Protein AF-A0A7Y2A1Q7-F1 (afdb_monomer_lite)

Radius of gyration: 15.22 Å; chains: 1; bounding box: 41×41×30 Å

Secondary structure (DSSP, 8-state):
----------S----TTSTTTSS-EEEESSTT-PPPEEEE-TT-STT---SEEEE----TTS-TT-EEEEPTTTSS------TTT---------SS--------B-TTS-B-

pLDDT: mean 89.99, std 11.59, range [44.12, 98.19]

Structure (mmCIF, N/CA/C/O backbone):
data_AF-A0A7Y2A1Q7-F1
#
_entry.id   AF-A0A7Y2A1Q7-F1
#
loop_
_atom_site.group_PDB
_atom_site.id
_atom_site.type_symbol
_atom_site.label_atom_id
_atom_site.label_alt_id
_atom_site.label_comp_id
_atom_site.label_asym_id
_atom_site.label_entity_id
_atom_site.label_seq_id
_atom_site.pdbx_PDB_ins_code
_atom_site.Cartn_x
_atom_site.Cartn_y
_atom_site.Cartn_z
_atom_site.occupancy
_atom_site.B_iso_or_equiv
_atom_site.auth_seq_id
_atom_site.auth_comp_id
_atom_site.auth_asym_id
_atom_site.auth_atom_id
_atom_site.pdbx_PDB_model_num
ATOM 1 N N . MET A 1 1 ? -25.129 28.441 2.328 1.00 44.28 1 MET A N 1
ATOM 2 C CA . MET A 1 1 ? -24.495 27.503 1.379 1.00 44.28 1 MET A CA 1
ATOM 3 C C . MET A 1 1 ? -23.836 26.424 2.213 1.00 44.28 1 MET A C 1
ATOM 5 O O . MET A 1 1 ? -23.003 26.774 3.038 1.00 44.28 1 MET A O 1
ATOM 9 N N . ALA A 1 2 ? -24.280 25.170 2.115 1.00 44.12 2 ALA A N 1
ATOM 10 C CA . ALA A 1 2 ? -23.612 24.078 2.817 1.00 44.12 2 ALA A CA 1
ATOM 11 C C . ALA A 1 2 ? -22.222 23.909 2.192 1.00 44.12 2 ALA A C 1
ATOM 13 O O . ALA A 1 2 ? -22.112 23.728 0.983 1.00 44.12 2 ALA A O 1
ATOM 14 N N . SER A 1 3 ? -21.171 24.068 2.994 1.00 49.06 3 SER A N 1
ATOM 15 C CA . SER A 1 3 ? -19.818 23.725 2.573 1.00 49.06 3 SER A CA 1
ATOM 16 C C . SER A 1 3 ? -19.772 22.207 2.437 1.00 49.06 3 SER A C 1
ATOM 18 O O . SER A 1 3 ? -19.955 21.495 3.423 1.00 49.06 3 SER A O 1
ATOM 20 N N . THR A 1 4 ? -19.603 21.710 1.215 1.00 48.81 4 THR A N 1
ATOM 21 C CA . THR A 1 4 ? -19.257 20.308 0.993 1.00 48.81 4 THR A CA 1
ATOM 22 C C . THR A 1 4 ? -17.851 20.121 1.545 1.00 48.81 4 THR A C 1
ATOM 24 O O . THR A 1 4 ? -16.877 20.537 0.922 1.00 48.81 4 THR A O 1
ATOM 27 N N . ALA A 1 5 ? -17.737 19.567 2.749 1.00 50.91 5 ALA A N 1
ATOM 28 C CA . ALA A 1 5 ? -16.459 19.085 3.239 1.00 50.91 5 ALA A CA 1
ATOM 29 C C . ALA A 1 5 ? -16.108 17.841 2.413 1.00 50.91 5 ALA A C 1
ATOM 31 O O . ALA A 1 5 ? -16.770 16.812 2.536 1.00 50.91 5 ALA A O 1
ATOM 32 N N . ILE A 1 6 ? -15.115 17.955 1.534 1.00 53.94 6 ILE A N 1
ATOM 33 C CA . ILE A 1 6 ? -14.526 16.800 0.859 1.00 53.94 6 ILE A CA 1
ATOM 34 C C . ILE A 1 6 ? -13.632 16.144 1.914 1.00 53.94 6 ILE A C 1
ATOM 36 O O . ILE A 1 6 ? -12.594 16.689 2.284 1.00 53.94 6 ILE A O 1
ATOM 40 N N . ALA A 1 7 ? -14.109 15.059 2.515 1.00 63.88 7 ALA A N 1
ATOM 41 C CA . ALA A 1 7 ? -13.293 14.245 3.402 1.00 63.88 7 ALA A CA 1
ATOM 42 C C . ALA A 1 7 ? -12.509 13.232 2.560 1.00 63.88 7 ALA A C 1
ATOM 44 O O . ALA A 1 7 ? -13.010 12.750 1.547 1.00 63.88 7 ALA A O 1
ATOM 45 N N . GLN A 1 8 ? -11.294 12.905 2.999 1.00 73.88 8 GLN A N 1
ATOM 46 C CA . GLN A 1 8 ? -10.518 11.792 2.455 1.00 73.88 8 GLN A CA 1
ATOM 47 C C . GLN A 1 8 ? -11.330 10.488 2.513 1.00 73.88 8 GLN A C 1
ATOM 49 O O . GLN A 1 8 ? -12.021 10.235 3.506 1.00 73.88 8 GLN A O 1
ATOM 54 N N . ASN A 1 9 ? -11.210 9.643 1.488 1.00 85.38 9 ASN A N 1
ATOM 55 C CA . ASN A 1 9 ? -11.825 8.316 1.482 1.00 85.38 9 ASN A CA 1
ATOM 56 C C . ASN A 1 9 ? -11.038 7.373 2.417 1.00 85.38 9 ASN A C 1
ATOM 58 O O . ASN A 1 9 ? -10.217 6.580 1.967 1.00 85.38 9 ASN A O 1
ATOM 62 N N . ALA A 1 10 ? -11.254 7.507 3.729 1.00 86.31 10 ALA A N 1
ATOM 63 C CA . ALA A 1 10 ? -10.611 6.712 4.779 1.00 86.31 10 ALA A CA 1
ATOM 64 C C . ALA A 1 10 ? -11.638 6.163 5.800 1.00 86.31 10 ALA A C 1
ATOM 66 O O . ALA A 1 10 ? -12.687 6.793 5.991 1.00 86.31 10 ALA A O 1
ATOM 67 N N . PRO A 1 11 ? -11.337 5.051 6.508 1.00 91.00 11 PRO A N 1
ATOM 68 C CA . PRO A 1 11 ? -10.093 4.267 6.475 1.00 91.00 11 PRO A CA 1
ATOM 69 C C . PRO A 1 11 ? -9.955 3.339 5.255 1.00 91.00 11 PRO A C 1
ATOM 71 O O . PRO A 1 11 ? -10.871 2.603 4.918 1.00 91.00 11 PRO A O 1
ATOM 74 N N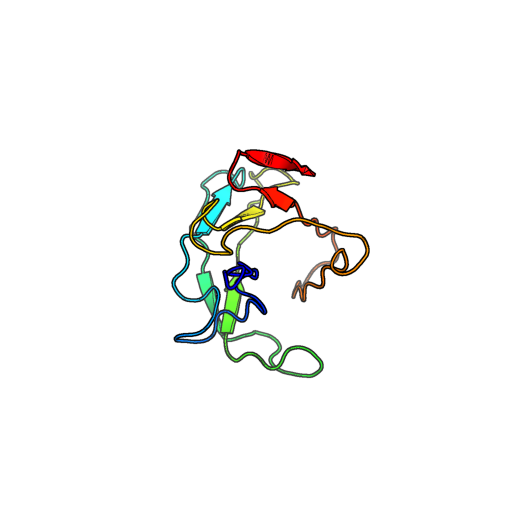 . ILE A 1 12 ? -8.760 3.311 4.657 1.00 94.69 12 ILE A N 1
ATOM 75 C CA . ILE A 1 12 ? -8.417 2.360 3.588 1.00 94.69 12 ILE A CA 1
ATOM 76 C C . ILE A 1 12 ? -8.284 0.963 4.203 1.00 94.69 12 ILE A C 1
ATOM 78 O O . ILE A 1 12 ? -7.445 0.766 5.086 1.00 94.69 12 ILE A O 1
ATOM 82 N N . ASP A 1 13 ? -9.099 0.017 3.740 1.00 95.25 13 ASP A N 1
ATOM 83 C CA . ASP A 1 13 ? -9.203 -1.333 4.305 1.00 95.25 13 ASP A CA 1
ATOM 84 C C . ASP A 1 13 ? -9.012 -2.459 3.279 1.00 95.25 13 ASP A C 1
ATOM 86 O O . ASP A 1 13 ? -8.717 -3.582 3.674 1.00 95.25 13 ASP A O 1
ATOM 90 N N . PHE A 1 14 ? -9.083 -2.153 1.977 1.00 97.06 14 PHE A N 1
ATOM 91 C CA . PHE A 1 14 ? -8.941 -3.116 0.877 1.00 97.06 14 PHE A CA 1
ATOM 92 C C . PHE A 1 14 ? -9.986 -4.239 0.881 1.00 97.06 14 PHE A C 1
ATOM 94 O O . PHE A 1 14 ? -9.770 -5.275 0.247 1.00 97.06 14 PHE A O 1
ATOM 101 N N . GLU A 1 15 ? -11.109 -4.051 1.573 1.00 96.75 15 GLU A N 1
ATOM 102 C CA . GLU A 1 15 ? -12.204 -5.020 1.635 1.00 96.75 15 GLU A CA 1
ATOM 103 C C . GLU A 1 15 ? -13.085 -4.925 0.388 1.00 96.75 15 GLU A C 1
ATOM 105 O O . GLU A 1 15 ? -13.239 -3.854 -0.191 1.00 96.75 15 GLU A O 1
ATOM 110 N N . ALA A 1 16 ? -13.715 -6.022 -0.037 1.00 95.12 16 ALA A N 1
ATOM 111 C CA . ALA A 1 16 ? -14.582 -6.003 -1.218 1.00 95.12 16 ALA A CA 1
ATOM 112 C C . ALA A 1 16 ? -15.700 -4.943 -1.090 1.00 95.12 16 ALA A C 1
ATOM 114 O O . ALA A 1 16 ? -16.523 -5.000 -0.175 1.00 95.12 16 ALA A O 1
ATOM 115 N N . GLY A 1 17 ? -15.736 -3.978 -2.018 1.00 92.06 17 GLY A N 1
ATOM 116 C CA . GLY A 1 17 ? -16.651 -2.827 -1.979 1.00 92.06 17 GLY A CA 1
ATOM 117 C C . GLY A 1 17 ? -16.268 -1.714 -0.987 1.00 92.06 17 GLY A C 1
ATOM 118 O O . GLY A 1 17 ? -16.997 -0.727 -0.880 1.00 92.06 17 GLY A O 1
ATOM 119 N N . GLY A 1 18 ? -15.153 -1.868 -0.271 1.00 93.38 18 GLY A N 1
ATOM 120 C CA . GLY A 1 18 ? -14.554 -0.902 0.648 1.00 93.38 18 GLY A CA 1
ATOM 121 C C . GLY A 1 18 ? -13.538 0.031 -0.017 1.00 93.38 18 GLY A C 1
ATOM 122 O O . GLY A 1 18 ? -13.336 0.037 -1.236 1.00 93.38 18 GLY A O 1
ATOM 123 N N . GLN A 1 19 ? -12.892 0.867 0.795 1.00 95.56 19 GLN A N 1
ATOM 124 C CA . GLN A 1 19 ? -11.931 1.863 0.316 1.00 95.56 19 GLN A CA 1
ATOM 125 C C . GLN A 1 19 ? -10.586 1.194 0.010 1.00 95.56 19 GLN A C 1
ATOM 127 O O . GLN A 1 19 ? -10.018 0.492 0.845 1.00 95.56 19 GLN A O 1
ATOM 132 N N . GLY A 1 20 ? -10.049 1.430 -1.188 1.00 96.00 20 GLY A N 1
ATOM 133 C CA . GLY A 1 20 ? -8.777 0.855 -1.635 1.00 96.00 20 GLY A CA 1
ATOM 134 C C . GLY A 1 20 ? -8.887 -0.459 -2.404 1.00 96.00 20 GLY A C 1
ATOM 135 O O . GLY A 1 20 ? -7.909 -0.830 -3.050 1.00 96.00 20 GLY A O 1
ATOM 136 N N . ALA A 1 21 ? -10.037 -1.141 -2.381 1.00 96.19 21 ALA A N 1
ATOM 137 C CA . ALA A 1 21 ? -10.195 -2.440 -3.042 1.00 96.19 21 ALA A CA 1
ATOM 138 C C . ALA A 1 21 ? -10.165 -2.348 -4.572 1.00 96.19 21 ALA A C 1
ATOM 140 O O . ALA A 1 21 ? -9.451 -3.113 -5.213 1.00 96.19 21 ALA A O 1
ATOM 141 N N . ASP A 1 22 ? -10.871 -1.362 -5.129 1.00 94.19 22 ASP A N 1
ATOM 142 C CA . ASP A 1 22 ? -10.985 -1.137 -6.577 1.00 94.19 22 ASP A CA 1
ATOM 143 C C . ASP A 1 22 ? -10.345 0.198 -7.012 1.00 94.19 22 ASP A C 1
ATOM 145 O O . ASP A 1 22 ? -10.726 0.796 -8.018 1.00 94.19 22 ASP A O 1
ATOM 149 N N . TRP A 1 23 ? -9.397 0.706 -6.218 1.00 96.81 23 TRP A N 1
ATOM 150 C CA . TRP A 1 23 ? -8.668 1.944 -6.517 1.00 96.81 23 TRP A CA 1
ATOM 151 C C . TRP A 1 23 ? -7.575 1.731 -7.563 1.00 96.81 23 TRP A C 1
ATOM 153 O O . TRP A 1 23 ? -7.067 0.625 -7.764 1.00 96.81 23 TRP A O 1
ATOM 163 N N . THR A 1 24 ? -7.164 2.822 -8.205 1.00 96.69 24 THR A N 1
ATOM 164 C CA . THR A 1 24 ? -6.066 2.811 -9.171 1.00 96.69 24 THR A CA 1
ATOM 165 C C . THR A 1 24 ? -4.723 2.911 -8.451 1.00 96.69 24 THR A C 1
ATOM 167 O O . THR A 1 24 ? -4.232 3.993 -8.131 1.00 96.69 24 THR A O 1
ATOM 170 N N . TRP A 1 25 ? -4.088 1.762 -8.228 1.00 97.31 25 TRP A N 1
ATOM 171 C CA . TRP A 1 25 ? -2.766 1.684 -7.608 1.00 97.31 25 TRP A CA 1
ATOM 172 C C . TRP A 1 25 ? -1.637 1.657 -8.640 1.00 97.31 25 TRP A C 1
ATOM 174 O O . TRP A 1 25 ? -1.639 0.838 -9.558 1.00 97.31 25 TRP A O 1
ATOM 184 N N . THR A 1 26 ? -0.630 2.509 -8.449 1.00 97.38 26 THR A N 1
ATOM 185 C CA . THR A 1 26 ? 0.597 2.526 -9.256 1.00 97.38 26 THR A CA 1
ATOM 186 C C . THR A 1 26 ? 1.798 2.175 -8.391 1.00 97.38 26 THR A C 1
ATOM 188 O O . THR A 1 26 ? 2.095 2.878 -7.427 1.00 97.38 26 THR A O 1
ATOM 191 N N . VAL A 1 27 ? 2.515 1.111 -8.759 1.00 98.19 27 VAL A N 1
ATOM 192 C CA . VAL A 1 27 ? 3.817 0.778 -8.169 1.00 98.19 27 VAL A CA 1
ATOM 193 C C . VAL A 1 27 ? 4.911 1.561 -8.883 1.00 98.19 27 VAL A C 1
ATOM 195 O O . VAL A 1 27 ? 4.921 1.652 -10.111 1.00 98.19 27 VAL A O 1
ATOM 198 N N . PHE A 1 28 ? 5.849 2.107 -8.116 1.00 97.50 28 PHE A N 1
ATOM 199 C CA . PHE A 1 28 ? 6.948 2.910 -8.637 1.00 97.50 28 PHE A CA 1
ATOM 200 C C . PHE A 1 28 ? 8.305 2.402 -8.149 1.00 97.50 28 PHE A C 1
ATOM 202 O O . PHE A 1 28 ? 8.440 1.845 -7.058 1.00 97.50 28 PHE A O 1
ATOM 209 N N . GLU A 1 29 ? 9.321 2.632 -8.985 1.00 97.56 29 GLU A N 1
ATOM 210 C CA . GLU A 1 29 ? 10.747 2.430 -8.689 1.00 97.56 29 GLU A CA 1
ATOM 211 C C . GLU A 1 29 ? 11.132 1.030 -8.181 1.00 97.56 29 GLU A C 1
ATOM 213 O O . GLU A 1 29 ? 12.205 0.824 -7.618 1.00 97.56 29 GLU A O 1
ATOM 218 N N . ASN A 1 30 ? 10.291 0.035 -8.439 1.00 97.81 30 ASN A N 1
ATOM 219 C CA . ASN A 1 30 ? 10.454 -1.343 -8.006 1.00 97.81 30 ASN A CA 1
ATOM 220 C C . ASN A 1 30 ? 11.001 -2.236 -9.135 1.00 97.81 30 ASN A C 1
ATOM 222 O O . ASN A 1 30 ? 10.593 -3.385 -9.276 1.00 97.81 30 ASN A O 1
ATOM 226 N N . ALA A 1 31 ? 11.886 -1.690 -9.974 1.00 97.69 31 ALA A N 1
ATOM 227 C CA . ALA A 1 31 ? 12.380 -2.285 -11.220 1.00 97.69 31 ALA A CA 1
ATOM 228 C C . ALA A 1 31 ? 11.286 -2.551 -12.273 1.00 97.69 31 ALA A C 1
ATOM 230 O O . ALA A 1 31 ?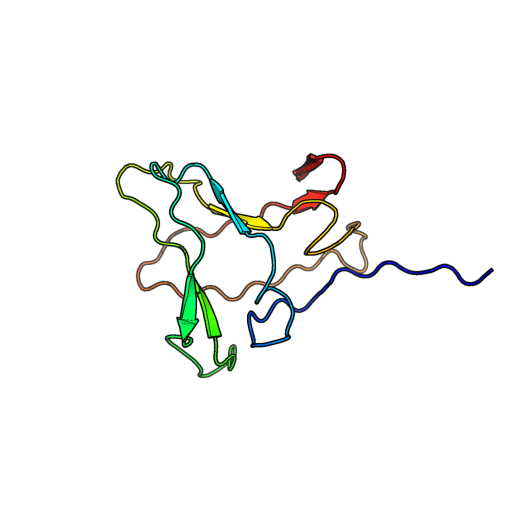 11.087 -1.727 -13.161 1.00 97.69 31 ALA A O 1
ATOM 231 N N . ASP A 1 32 ? 10.593 -3.686 -12.191 1.00 97.38 32 ASP A N 1
ATOM 232 C CA . ASP A 1 32 ? 9.542 -4.091 -13.131 1.00 97.38 32 ASP A CA 1
ATOM 233 C C . ASP A 1 32 ? 8.152 -3.554 -12.760 1.00 97.38 32 ASP A C 1
ATOM 235 O O . ASP A 1 32 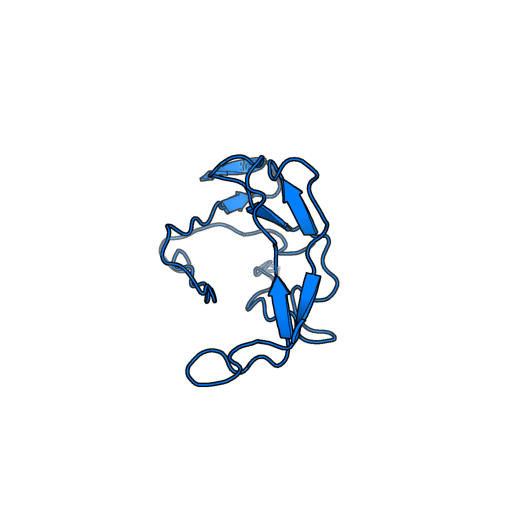? 7.218 -3.721 -13.538 1.00 97.38 32 ASP A O 1
ATOM 239 N N . ASN A 1 33 ? 8.021 -2.895 -11.600 1.00 98.12 33 ASN A N 1
ATOM 240 C CA . ASN A 1 33 ? 6.781 -2.285 -11.104 1.00 98.12 33 ASN A CA 1
ATOM 241 C C . ASN A 1 33 ? 5.558 -3.216 -11.235 1.00 98.12 33 ASN A C 1
ATOM 243 O O . ASN A 1 33 ? 4.577 -2.848 -11.888 1.00 98.12 33 ASN A O 1
ATOM 247 N N . PRO A 1 34 ? 5.593 -4.427 -10.637 1.00 98.00 34 PRO A N 1
ATOM 248 C CA . PRO A 1 34 ? 4.440 -5.317 -10.666 1.00 98.00 34 PRO A CA 1
ATOM 249 C C . PRO A 1 34 ? 3.241 -4.614 -10.013 1.00 98.00 34 PRO A C 1
ATOM 251 O O . PRO A 1 34 ? 3.446 -3.876 -9.048 1.00 98.00 34 PRO A O 1
A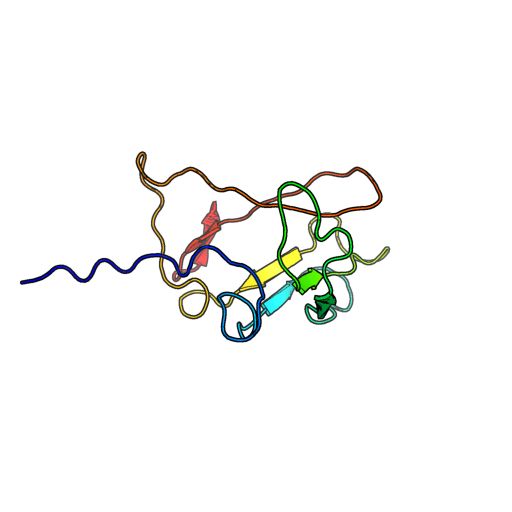TOM 254 N N . PRO A 1 35 ? 2.008 -4.829 -10.501 1.00 97.50 35 PRO A N 1
ATOM 255 C CA . PRO A 1 35 ? 0.829 -4.207 -9.910 1.00 97.50 35 PRO A CA 1
ATOM 256 C C . PRO A 1 35 ? 0.657 -4.618 -8.441 1.00 97.50 35 PRO A C 1
ATOM 258 O O . PRO A 1 35 ? 1.117 -5.685 -8.026 1.00 97.50 35 PRO A O 1
ATOM 261 N N . VAL A 1 36 ? -0.033 -3.776 -7.665 1.00 98.12 36 VAL A N 1
ATOM 262 C CA . VAL A 1 36 ? -0.466 -4.128 -6.305 1.00 98.12 36 VAL A CA 1
ATOM 263 C C . VAL A 1 36 ? -1.356 -5.366 -6.355 1.00 98.12 36 VAL A C 1
ATOM 265 O O . VAL A 1 36 ? -2.241 -5.480 -7.202 1.00 98.12 36 VAL A O 1
ATOM 268 N N . GLU A 1 37 ? -1.136 -6.282 -5.419 1.00 97.81 37 GLU A N 1
ATOM 269 C CA . GLU A 1 37 ? -1.987 -7.447 -5.206 1.00 97.81 37 GLU A CA 1
ATOM 270 C C . GLU A 1 37 ? -2.905 -7.180 -4.008 1.00 97.81 37 GLU A C 1
ATOM 272 O O . GLU A 1 37 ? -2.419 -6.798 -2.943 1.00 97.81 37 GLU A O 1
ATOM 277 N N . ILE A 1 38 ? -4.210 -7.424 -4.141 1.00 97.81 38 ILE A N 1
ATOM 278 C CA . ILE A 1 38 ? -5.111 -7.519 -2.986 1.00 97.81 38 ILE A CA 1
ATOM 279 C C . ILE A 1 38 ? -5.215 -8.996 -2.607 1.00 97.81 38 ILE A C 1
ATOM 281 O O . ILE A 1 38 ? -5.673 -9.820 -3.399 1.00 97.81 38 ILE A O 1
ATOM 285 N N . VAL A 1 39 ? -4.730 -9.345 -1.418 1.00 97.75 39 VAL A N 1
ATOM 286 C CA . VAL A 1 39 ? -4.592 -10.735 -0.958 1.00 97.75 39 VAL A CA 1
ATOM 287 C C . VAL A 1 39 ? -5.258 -10.927 0.396 1.00 97.75 39 VAL A C 1
ATOM 289 O O . VAL A 1 39 ? -5.478 -9.958 1.118 1.00 97.75 39 VAL A O 1
ATOM 292 N N . SER A 1 40 ? -5.544 -12.177 0.771 1.00 98.12 40 SER A N 1
ATOM 293 C CA . SER A 1 40 ? -5.970 -12.491 2.137 1.00 98.12 40 SER A CA 1
ATOM 294 C C . SER A 1 40 ? -4.937 -11.997 3.148 1.00 98.12 40 SER A C 1
ATOM 296 O O . SER A 1 40 ? -3.735 -12.206 2.962 1.00 98.12 40 SER A O 1
ATOM 298 N N . ASN A 1 41 ? -5.408 -11.358 4.216 1.00 97.75 41 ASN A N 1
ATOM 299 C CA . ASN A 1 41 ? -4.548 -10.840 5.268 1.00 97.75 41 ASN A CA 1
ATOM 300 C C . ASN A 1 41 ? -3.761 -11.996 5.926 1.00 97.75 41 ASN A C 1
ATOM 302 O O . ASN A 1 41 ? -4.379 -12.903 6.493 1.00 97.75 41 ASN A O 1
ATOM 306 N N . PRO A 1 42 ? -2.413 -11.994 5.862 1.00 96.19 42 PRO A N 1
ATOM 307 C CA . PRO A 1 42 ? -1.599 -13.071 6.422 1.00 96.19 42 PRO A CA 1
ATOM 308 C C . PRO A 1 42 ? -1.639 -13.126 7.957 1.00 96.19 42 PRO A C 1
ATOM 310 O O . PRO A 1 42 ? -1.268 -14.148 8.530 1.00 96.19 42 PRO A O 1
ATOM 313 N N . ASP A 1 43 ? -2.081 -12.052 8.617 1.00 95.25 43 ASP A N 1
ATOM 314 C CA . ASP A 1 43 ? -2.276 -11.976 10.064 1.00 95.25 43 ASP A CA 1
ATOM 315 C C . ASP A 1 43 ? -3.556 -11.189 10.378 1.00 95.25 43 ASP A C 1
ATOM 317 O O . ASP A 1 43 ? -3.529 -10.034 10.798 1.00 95.25 43 ASP A O 1
ATOM 321 N N . ALA A 1 44 ? -4.704 -11.829 10.145 1.00 95.12 44 ALA A N 1
ATOM 322 C CA . ALA A 1 44 ? -6.033 -11.268 10.415 1.00 95.12 44 ALA A CA 1
ATOM 323 C C . ALA A 1 44 ? -6.404 -11.268 11.914 1.00 95.12 44 ALA A C 1
ATOM 325 O O . ALA A 1 44 ? -7.568 -11.442 12.282 1.00 95.12 44 ALA A O 1
ATOM 326 N N . SER A 1 45 ? -5.413 -11.135 12.795 1.00 92.19 45 SER A N 1
ATOM 327 C CA . SER A 1 45 ? -5.580 -11.157 14.243 1.00 92.19 45 SER A CA 1
ATOM 328 C C . SER A 1 45 ? -5.124 -9.842 14.886 1.00 92.19 45 SER A C 1
ATOM 330 O O . SER A 1 45 ? -4.489 -8.986 14.269 1.00 92.19 45 SER A O 1
ATOM 332 N N . GLY A 1 46 ? -5.477 -9.640 16.157 1.00 89.56 46 GLY A N 1
ATOM 333 C CA . GLY A 1 46 ? -5.045 -8.460 16.905 1.00 89.56 46 GLY A CA 1
ATOM 334 C C . GLY A 1 46 ? -5.650 -7.155 16.377 1.00 89.56 46 GLY A C 1
ATOM 335 O O . GLY A 1 46 ? -6.866 -6.986 16.391 1.00 89.56 46 GLY A O 1
ATOM 336 N N . ALA A 1 47 ? -4.795 -6.199 16.003 1.00 90.00 47 ALA A N 1
ATOM 337 C CA . ALA A 1 47 ? -5.216 -4.834 15.680 1.00 90.00 47 ALA A CA 1
ATOM 338 C C . ALA A 1 47 ? -5.769 -4.664 14.254 1.00 90.00 47 ALA A C 1
ATOM 340 O O . ALA A 1 47 ? -6.569 -3.756 14.042 1.00 90.00 47 ALA A O 1
ATOM 341 N N . ASN A 1 48 ? -5.353 -5.501 13.294 1.00 93.94 48 ASN A N 1
ATOM 342 C CA . ASN A 1 48 ? -5.893 -5.480 11.936 1.00 93.94 48 ASN A CA 1
ATOM 343 C C . ASN A 1 48 ? -6.637 -6.787 11.638 1.00 93.94 48 ASN A C 1
ATOM 345 O O . ASN A 1 48 ? -6.024 -7.804 11.331 1.00 93.94 48 ASN A O 1
ATOM 349 N N . THR A 1 49 ? -7.965 -6.738 11.703 1.00 94.81 49 THR A N 1
ATOM 350 C CA . THR A 1 49 ? -8.842 -7.885 11.436 1.00 94.81 49 THR A CA 1
ATOM 351 C C . THR A 1 49 ? -9.451 -7.856 10.034 1.00 94.81 49 THR A C 1
ATOM 353 O O . THR A 1 49 ? -10.442 -8.547 9.803 1.00 94.81 49 THR A O 1
ATOM 356 N N . SER A 1 50 ? -8.914 -7.040 9.117 1.00 95.69 50 SER A N 1
ATOM 357 C CA . SER A 1 50 ? -9.333 -7.038 7.712 1.00 95.69 50 SER A CA 1
ATOM 358 C C . SER A 1 50 ? -9.135 -8.435 7.108 1.00 95.69 50 SER A C 1
ATOM 360 O O . SER A 1 50 ? -8.158 -9.126 7.427 1.00 95.69 50 SER A O 1
ATOM 362 N N . ALA A 1 51 ? -10.076 -8.879 6.276 1.00 97.19 51 ALA A N 1
ATOM 363 C CA . ALA A 1 51 ? -9.979 -10.137 5.549 1.00 97.19 51 ALA A CA 1
ATOM 364 C C . ALA A 1 51 ? -8.943 -10.040 4.424 1.00 97.19 51 ALA A C 1
ATOM 366 O O . ALA A 1 51 ? -8.273 -11.034 4.122 1.00 97.19 51 ALA A O 1
ATOM 367 N N . THR A 1 52 ? -8.778 -8.854 3.833 1.00 98.19 52 THR A N 1
ATOM 368 C CA . THR A 1 52 ? -7.828 -8.587 2.752 1.00 98.19 52 THR A CA 1
ATOM 369 C C . THR A 1 52 ? -6.911 -7.403 3.050 1.00 98.19 52 THR A C 1
ATOM 371 O O . THR A 1 52 ? -7.167 -6.577 3.922 1.00 98.19 52 THR A O 1
ATOM 374 N N . VAL A 1 53 ? -5.767 -7.366 2.363 1.00 97.94 53 VAL A N 1
ATOM 375 C CA . VAL A 1 53 ? -4.761 -6.296 2.439 1.00 97.94 53 VAL A CA 1
ATOM 376 C C . VAL A 1 53 ? -4.114 -6.078 1.074 1.00 97.94 53 VAL A C 1
ATOM 378 O O . VAL A 1 53 ? -4.012 -7.012 0.273 1.00 97.94 53 VAL A O 1
ATOM 381 N N . ALA A 1 54 ? -3.607 -4.869 0.831 1.00 97.88 54 ALA A N 1
ATOM 382 C CA . ALA A 1 54 ? -2.699 -4.622 -0.283 1.00 97.88 54 ALA A CA 1
ATOM 383 C C . ALA A 1 54 ? -1.298 -5.185 -0.013 1.00 97.88 54 ALA A C 1
ATOM 385 O O . ALA A 1 54 ? -0.751 -5.080 1.088 1.00 97.88 54 ALA A O 1
ATOM 386 N N . LYS A 1 55 ? -0.689 -5.737 -1.060 1.00 97.56 55 LYS A N 1
ATOM 387 C CA . LYS A 1 55 ? 0.661 -6.290 -1.059 1.00 97.56 55 LYS A CA 1
ATOM 388 C C . LYS A 1 55 ? 1.435 -5.792 -2.272 1.00 97.56 55 LYS A C 1
ATOM 390 O O . LYS A 1 55 ? 0.976 -5.878 -3.408 1.00 97.56 55 LYS A O 1
ATOM 395 N N . ILE A 1 56 ? 2.661 -5.350 -2.014 1.00 97.06 56 ILE A N 1
ATOM 396 C CA . ILE A 1 56 ? 3.711 -5.222 -3.024 1.00 97.06 56 ILE A CA 1
ATOM 397 C C . ILE A 1 56 ? 4.868 -6.144 -2.655 1.00 97.06 56 ILE A C 1
ATOM 399 O O . ILE A 1 56 ? 5.120 -6.410 -1.479 1.00 97.06 56 ILE A O 1
ATOM 403 N N . THR A 1 57 ? 5.597 -6.618 -3.662 1.00 95.38 57 THR A N 1
ATOM 404 C CA . THR A 1 57 ? 6.845 -7.360 -3.457 1.00 95.38 57 THR A CA 1
ATOM 405 C C . THR A 1 57 ? 8.007 -6.476 -3.881 1.00 95.38 57 THR A C 1
ATOM 407 O O . THR A 1 57 ? 8.233 -6.300 -5.078 1.00 95.38 57 THR A O 1
ATOM 410 N N . ALA A 1 58 ? 8.743 -5.917 -2.917 1.00 94.56 58 ALA A N 1
ATOM 411 C CA . ALA A 1 58 ? 9.960 -5.160 -3.206 1.00 94.56 58 ALA A CA 1
ATOM 412 C C . ALA A 1 58 ? 11.000 -6.072 -3.883 1.00 94.56 58 ALA A C 1
ATOM 414 O O . ALA A 1 58 ? 11.307 -7.163 -3.391 1.00 94.56 58 ALA A O 1
ATOM 415 N N . ARG A 1 59 ? 11.516 -5.656 -5.039 1.00 96.00 59 ARG A N 1
ATOM 416 C CA . ARG A 1 59 ? 12.491 -6.416 -5.822 1.00 96.00 59 ARG A CA 1
ATOM 417 C C . ARG A 1 59 ? 13.895 -6.174 -5.297 1.00 96.00 59 ARG A C 1
ATOM 419 O O . ARG A 1 59 ? 14.249 -5.057 -4.944 1.00 96.00 59 ARG A O 1
ATOM 426 N N . MET A 1 60 ? 14.743 -7.197 -5.379 1.00 95.31 60 MET A N 1
ATOM 427 C CA . MET A 1 60 ? 16.174 -7.041 -5.087 1.00 95.31 60 MET A CA 1
ATOM 428 C C . MET A 1 60 ? 16.863 -6.023 -6.006 1.00 95.31 60 MET A C 1
ATOM 430 O O . MET A 1 60 ? 17.823 -5.384 -5.599 1.00 95.31 60 MET A O 1
ATOM 434 N N . THR A 1 61 ? 16.385 -5.891 -7.245 1.00 97.56 61 THR A N 1
ATOM 435 C CA . THR A 1 61 ? 16.881 -4.923 -8.234 1.00 97.56 61 THR A CA 1
ATOM 436 C C . THR A 1 61 ? 16.094 -3.610 -8.232 1.00 97.56 61 THR A C 1
ATOM 438 O O . THR A 1 61 ? 16.353 -2.759 -9.077 1.00 97.56 61 THR A O 1
ATOM 441 N N . GLY A 1 62 ? 15.099 -3.466 -7.349 1.00 97.25 62 GLY A N 1
ATOM 442 C CA . GLY A 1 62 ? 14.331 -2.236 -7.176 1.00 97.25 62 GLY A CA 1
ATOM 443 C C . GLY A 1 62 ? 15.082 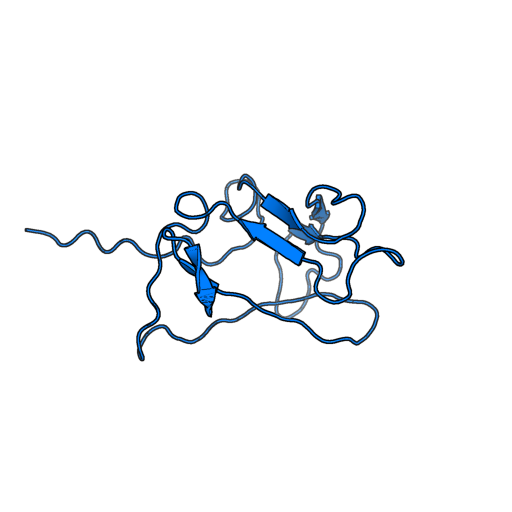-1.222 -6.317 1.00 97.25 62 GLY A C 1
ATOM 444 O O . GLY A 1 62 ? 16.031 -1.563 -5.608 1.00 97.25 62 GLY A O 1
ATOM 445 N N . ASN A 1 63 ? 14.652 0.036 -6.367 1.00 96.62 63 ASN A N 1
ATOM 446 C CA . ASN A 1 63 ? 15.203 1.066 -5.497 1.00 96.62 63 ASN A CA 1
ATOM 447 C C . ASN A 1 63 ? 14.755 0.834 -4.043 1.00 96.62 63 ASN A C 1
ATOM 449 O O . ASN A 1 63 ? 13.638 0.370 -3.805 1.00 96.62 63 ASN A O 1
ATOM 453 N N . PRO A 1 64 ? 15.571 1.217 -3.045 1.00 92.56 64 PRO A N 1
ATOM 454 C CA . PRO A 1 64 ? 15.236 1.002 -1.636 1.00 92.56 64 PRO A CA 1
ATOM 455 C C . PRO A 1 64 ? 14.030 1.827 -1.152 1.00 92.56 64 PRO A C 1
ATOM 457 O O . PRO A 1 64 ? 13.486 1.536 -0.092 1.00 92.56 64 PRO A O 1
ATOM 460 N N . TRP A 1 65 ? 13.602 2.830 -1.923 1.00 93.81 65 TRP A N 1
ATOM 461 C CA . TRP A 1 65 ? 12.420 3.661 -1.668 1.00 93.81 65 TRP A CA 1
ATOM 462 C C . TRP A 1 65 ? 11.228 3.317 -2.576 1.00 93.81 65 TRP A C 1
ATOM 464 O O . TRP A 1 65 ? 10.298 4.113 -2.682 1.00 93.81 65 TRP A O 1
ATOM 474 N N . CYS A 1 66 ? 11.246 2.157 -3.245 1.00 96.31 66 CYS A N 1
ATOM 475 C CA . CYS A 1 66 ? 10.113 1.708 -4.051 1.00 96.31 66 CYS A CA 1
ATOM 476 C C . CYS A 1 66 ? 8.823 1.626 -3.223 1.00 96.31 66 CYS A C 1
ATOM 478 O O . CYS A 1 66 ? 8.849 1.371 -2.015 1.00 96.31 66 CYS A O 1
ATOM 480 N N . GLY A 1 67 ? 7.683 1.814 -3.878 1.00 96.75 67 GLY A N 1
ATOM 481 C CA . GLY A 1 67 ? 6.406 1.851 -3.183 1.00 96.75 67 GLY A CA 1
ATOM 482 C C . GLY A 1 67 ? 5.218 1.783 -4.122 1.00 96.75 67 GLY A C 1
ATOM 483 O O . GLY A 1 67 ? 5.348 1.443 -5.297 1.00 96.75 67 GLY A O 1
ATOM 484 N N . THR A 1 68 ? 4.049 2.101 -3.574 1.00 97.12 68 THR A N 1
ATOM 485 C CA . THR A 1 68 ? 2.806 2.227 -4.329 1.00 97.12 68 THR A CA 1
ATOM 486 C C . THR A 1 68 ? 2.054 3.482 -3.917 1.00 97.12 68 THR A C 1
ATOM 488 O O . THR A 1 68 ? 2.125 3.895 -2.760 1.00 97.12 68 THR A O 1
ATOM 491 N N . GLU A 1 69 ? 1.313 4.065 -4.851 1.00 95.81 69 GLU A N 1
ATOM 492 C CA . GLU A 1 69 ? 0.443 5.217 -4.613 1.00 95.81 69 GLU A CA 1
ATOM 493 C C . GLU A 1 69 ? -0.922 5.034 -5.285 1.00 95.81 69 GLU A C 1
ATOM 495 O O . GLU A 1 69 ? -1.036 4.319 -6.282 1.00 95.81 69 GLU A O 1
ATOM 500 N N . SER A 1 70 ? -1.955 5.654 -4.717 1.00 95.06 70 SER A N 1
ATOM 501 C CA . SER A 1 70 ? -3.279 5.762 -5.338 1.00 95.06 70 SER A CA 1
ATOM 502 C C . SER A 1 70 ? -3.306 6.919 -6.339 1.00 95.06 70 SER A C 1
ATOM 504 O O . SER A 1 70 ? -2.523 7.862 -6.205 1.00 95.06 70 SER A O 1
ATOM 506 N N . MET A 1 71 ? -4.248 6.929 -7.281 1.00 93.50 71 MET A N 1
ATOM 507 C CA . MET A 1 71 ? -4.385 8.022 -8.243 1.00 93.50 71 MET A CA 1
ATOM 508 C C . MET A 1 71 ? -4.686 9.359 -7.554 1.00 93.50 71 MET A C 1
ATOM 510 O O . MET A 1 71 ? -5.621 9.489 -6.757 1.00 93.50 71 MET A O 1
ATOM 514 N N . HIS A 1 72 ? -3.896 10.380 -7.890 1.00 90.75 72 HIS A N 1
ATOM 515 C CA . HIS A 1 72 ? -4.029 11.718 -7.315 1.00 90.75 72 HIS A CA 1
ATOM 516 C C . HIS A 1 72 ? -5.366 12.350 -7.731 1.00 90.75 72 HIS A C 1
ATOM 518 O O . HIS A 1 72 ? -5.729 12.334 -8.906 1.00 90.75 72 HIS A O 1
ATOM 524 N N . GLY A 1 73 ? -6.104 12.912 -6.769 1.00 86.94 73 GLY A N 1
ATOM 525 C CA . GLY A 1 73 ? -7.359 13.636 -7.018 1.00 86.94 73 GLY A CA 1
ATOM 526 C C . GLY A 1 73 ? -8.584 12.776 -7.362 1.00 86.94 73 GLY A C 1
ATOM 527 O O . GLY A 1 73 ? -9.659 13.338 -7.552 1.00 86.94 73 GLY A O 1
ATOM 528 N N . ALA A 1 74 ? -8.456 11.446 -7.420 1.00 90.19 74 ALA A N 1
ATOM 529 C CA . ALA A 1 74 ? -9.574 10.535 -7.681 1.00 90.19 74 ALA A CA 1
ATOM 530 C C . ALA A 1 74 ? -9.813 9.557 -6.520 1.00 90.19 74 ALA A C 1
ATOM 532 O O . ALA A 1 74 ? -10.835 9.652 -5.850 1.00 90.19 74 ALA A O 1
ATOM 533 N N . ASP A 1 75 ? -8.865 8.658 -6.251 1.00 93.12 75 ASP A N 1
ATOM 534 C CA . ASP A 1 75 ? -9.047 7.516 -5.343 1.00 93.12 75 ASP A CA 1
ATOM 535 C C . ASP A 1 75 ? -9.221 7.934 -3.874 1.00 93.12 75 ASP A C 1
ATOM 537 O O . ASP A 1 75 ? -10.336 7.995 -3.355 1.00 93.12 75 ASP A O 1
ATOM 541 N N . ILE A 1 76 ? -8.128 8.294 -3.191 1.00 90.88 76 ILE A N 1
ATOM 542 C CA . ILE A 1 76 ? -8.190 8.814 -1.815 1.00 90.88 76 ILE A CA 1
ATOM 543 C C . ILE A 1 76 ? -8.916 10.170 -1.739 1.00 90.88 76 ILE A C 1
ATOM 545 O O . ILE A 1 76 ? -9.349 10.591 -0.664 1.00 90.88 76 ILE A O 1
ATOM 549 N N . GLY A 1 77 ? -9.080 10.824 -2.891 1.00 89.00 77 GLY A N 1
ATOM 550 C CA . GLY A 1 77 ? -9.681 12.139 -3.047 1.00 89.00 77 GLY A CA 1
ATOM 551 C C . GLY A 1 77 ? -8.697 13.274 -2.769 1.00 89.00 77 GLY A C 1
ATOM 552 O O . GLY A 1 77 ? -7.481 13.137 -2.917 1.00 89.00 77 GLY A O 1
ATOM 553 N N . GLU A 1 78 ? -9.244 14.421 -2.373 1.00 86.75 78 GLU A N 1
ATOM 554 C CA . GLU A 1 78 ? -8.469 15.575 -1.925 1.00 86.75 78 GLU A CA 1
ATOM 555 C C . GLU A 1 78 ? -8.361 15.583 -0.400 1.00 86.75 78 GLU A C 1
ATOM 557 O O . GLU A 1 78 ? -9.338 15.348 0.312 1.00 86.75 78 GLU A O 1
ATOM 562 N N . PHE A 1 79 ? -7.174 15.899 0.114 1.00 82.50 79 PHE A N 1
ATOM 563 C CA . PHE A 1 79 ? -6.957 16.111 1.538 1.00 82.50 79 PHE A CA 1
ATOM 564 C C . PHE A 1 79 ? -6.064 17.329 1.775 1.00 82.50 79 PHE A C 1
ATOM 566 O O . PHE A 1 79 ? -5.207 17.680 0.962 1.00 82.50 79 PHE A O 1
ATOM 573 N N . ALA A 1 80 ? -6.257 17.957 2.931 1.00 83.44 80 ALA A N 1
ATOM 574 C CA . ALA A 1 80 ? -5.380 18.988 3.457 1.00 83.44 80 ALA A CA 1
ATOM 575 C C . ALA A 1 80 ? -5.055 18.647 4.908 1.00 83.44 80 ALA A C 1
ATOM 577 O O . ALA A 1 80 ? -5.964 18.444 5.720 1.00 83.44 80 ALA A O 1
ATOM 578 N N . LEU A 1 81 ? -3.760 18.603 5.225 1.00 83.56 81 LEU A N 1
ATOM 579 C CA . LEU A 1 81 ? -3.321 18.455 6.602 1.00 83.56 81 LEU A CA 1
ATOM 580 C C . LEU A 1 81 ? -3.500 19.777 7.346 1.00 83.56 81 LEU A C 1
ATOM 582 O O . LEU A 1 81 ? -2.970 20.819 6.965 1.00 83.56 81 LEU A O 1
ATOM 586 N N . THR A 1 82 ? -4.228 19.709 8.443 1.00 84.56 82 THR A N 1
ATOM 587 C CA . THR A 1 82 ? -4.428 20.764 9.420 1.00 84.56 82 THR A CA 1
ATOM 588 C C . THR A 1 82 ? -3.947 20.248 10.775 1.00 84.56 82 THR A C 1
ATOM 590 O O . THR A 1 82 ? -3.859 19.036 10.987 1.00 84.56 82 THR A O 1
ATOM 593 N N . PRO A 1 83 ? 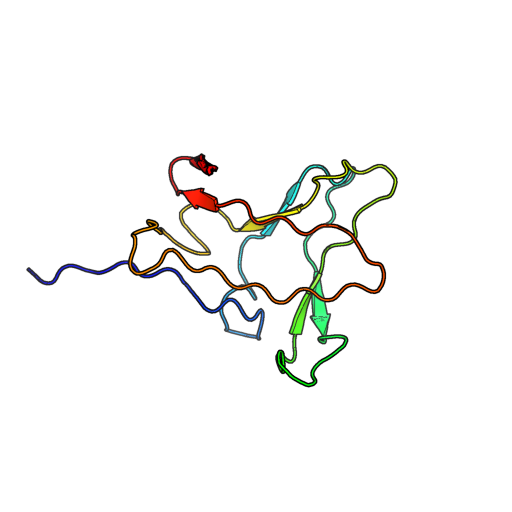-3.698 21.132 11.753 1.00 88.50 83 PRO A N 1
ATOM 594 C CA . PRO A 1 83 ? -3.374 20.698 13.110 1.00 88.50 83 PRO A CA 1
ATOM 595 C C . PRO A 1 83 ? -4.416 19.759 13.746 1.00 88.50 83 PRO A C 1
ATOM 597 O O . PRO A 1 83 ? -4.095 19.069 14.707 1.00 88.50 83 PRO A O 1
ATOM 600 N N . SER A 1 84 ? -5.656 19.727 13.238 1.00 86.50 84 SER A N 1
ATOM 601 C CA . SER A 1 84 ? -6.727 18.867 13.749 1.00 86.50 84 SER A CA 1
ATOM 602 C C . SER A 1 84 ? -6.873 17.528 13.018 1.00 86.50 84 SER A C 1
ATOM 604 O O . SER A 1 84 ? -7.637 16.688 13.488 1.00 86.50 84 SER A O 1
ATOM 606 N N . ASN A 1 85 ? -6.176 17.301 11.897 1.00 81.00 85 ASN A N 1
ATOM 607 C CA . ASN A 1 85 ? -6.249 16.050 11.127 1.00 81.00 85 ASN A CA 1
ATOM 608 C C . ASN A 1 85 ? -4.869 15.523 10.662 1.00 81.00 85 ASN A C 1
ATOM 610 O O . ASN A 1 85 ? -4.793 14.662 9.791 1.00 81.00 85 ASN A O 1
ATOM 614 N N . SER A 1 86 ? -3.777 15.996 11.268 1.00 87.88 86 SER A N 1
ATOM 615 C CA . SER A 1 86 ? -2.389 15.669 10.907 1.00 87.88 86 SER A CA 1
ATOM 616 C C . SER A 1 86 ? -1.857 14.352 11.485 1.00 87.88 86 SER A C 1
ATOM 618 O O . SER A 1 86 ? -0.644 14.148 11.552 1.00 87.88 86 SER A O 1
ATOM 620 N N . LEU A 1 87 ? -2.741 13.447 11.914 1.00 88.69 87 LEU A N 1
ATOM 621 C CA . LEU A 1 87 ? -2.349 12.146 12.446 1.00 88.69 87 LEU A CA 1
ATOM 622 C C . LEU A 1 87 ? -2.673 11.040 11.442 1.00 88.69 87 LEU A C 1
ATOM 624 O O . LEU A 1 87 ? -3.835 10.701 11.229 1.00 88.69 87 LEU A O 1
ATOM 628 N N . VAL A 1 88 ? -1.625 10.454 10.867 1.00 89.25 88 VAL A N 1
ATOM 629 C CA . VAL A 1 88 ? -1.720 9.336 9.924 1.00 89.25 88 VAL A CA 1
ATOM 630 C C . VAL A 1 88 ? -1.341 8.043 10.639 1.00 89.25 88 VAL A C 1
ATOM 632 O O . VAL A 1 88 ? -0.333 7.984 11.342 1.00 89.25 88 VAL A O 1
ATOM 635 N N . LYS A 1 89 ? -2.156 7.001 10.467 1.00 91.44 89 LYS A N 1
ATOM 636 C CA . LYS A 1 89 ? -1.871 5.648 10.958 1.00 91.44 89 LYS A CA 1
ATOM 637 C C . LYS A 1 89 ? -1.846 4.690 9.779 1.00 91.44 89 LYS A C 1
ATOM 639 O O . LYS A 1 89 ? -2.707 4.769 8.909 1.00 91.44 89 LYS A O 1
ATOM 644 N N . ILE A 1 90 ? -0.887 3.774 9.794 1.00 93.50 90 ILE A N 1
ATOM 645 C CA . ILE A 1 90 ? -0.779 2.675 8.840 1.00 93.50 90 ILE A CA 1
ATOM 646 C C . ILE A 1 90 ? -0.481 1.393 9.613 1.00 93.50 90 ILE A C 1
ATOM 648 O O . ILE A 1 90 ? 0.287 1.409 10.577 1.00 93.50 90 ILE A O 1
ATOM 652 N N . MET A 1 91 ? -1.083 0.291 9.182 1.00 94.88 91 MET A N 1
ATOM 653 C CA . MET A 1 91 ? -0.734 -1.046 9.646 1.00 94.88 91 MET A CA 1
ATOM 654 C C . MET A 1 91 ? 0.054 -1.724 8.528 1.00 94.88 91 MET A C 1
ATOM 656 O O . MET A 1 91 ? -0.418 -1.781 7.397 1.00 94.88 91 MET A O 1
ATOM 660 N N . VAL A 1 92 ? 1.261 -2.209 8.825 1.00 94.94 92 VAL A N 1
ATOM 661 C CA . VAL A 1 92 ? 2.131 -2.857 7.833 1.00 94.94 92 VAL A CA 1
ATOM 662 C C . VAL A 1 92 ? 2.568 -4.214 8.352 1.00 94.94 92 VAL A C 1
ATOM 664 O O . VAL A 1 92 ? 3.189 -4.312 9.409 1.00 94.94 92 VAL A O 1
ATOM 667 N N . TYR A 1 93 ? 2.275 -5.252 7.576 1.00 94.94 93 TYR A N 1
ATOM 668 C CA . TYR A 1 93 ? 2.784 -6.594 7.815 1.00 94.94 93 TYR A CA 1
ATOM 669 C C . TYR A 1 93 ? 4.085 -6.811 7.036 1.00 94.94 93 TYR A C 1
ATOM 671 O O . TYR A 1 93 ? 4.151 -6.566 5.831 1.00 94.94 93 TYR A O 1
ATOM 679 N N . LYS A 1 94 ? 5.127 -7.292 7.720 1.00 93.25 94 LYS A N 1
ATOM 680 C CA . LYS A 1 94 ? 6.421 -7.648 7.125 1.00 93.25 94 LYS A CA 1
ATOM 681 C C . LYS A 1 94 ? 7.103 -8.743 7.937 1.00 93.25 94 LYS A C 1
ATOM 683 O O . LYS A 1 94 ? 7.111 -8.697 9.161 1.00 93.25 94 LYS A O 1
ATOM 688 N N . THR A 1 95 ? 7.733 -9.696 7.258 1.00 92.88 95 THR A N 1
ATOM 689 C CA . THR A 1 95 ? 8.475 -10.801 7.897 1.00 92.88 95 THR A CA 1
ATOM 690 C C . THR A 1 95 ? 9.929 -10.449 8.220 1.00 92.88 95 THR A C 1
ATOM 692 O O . THR A 1 95 ? 10.629 -11.215 8.876 1.00 92.88 95 THR A O 1
ATOM 695 N N . THR A 1 96 ? 10.414 -9.301 7.748 1.00 91.31 96 THR A N 1
ATOM 696 C CA . THR A 1 96 ? 11.780 -8.813 7.969 1.00 91.31 96 THR A CA 1
ATOM 697 C C . THR A 1 96 ? 11.712 -7.350 8.358 1.00 91.31 96 THR A C 1
ATOM 699 O O . THR A 1 96 ? 11.018 -6.587 7.695 1.00 91.31 96 THR A O 1
ATOM 702 N N . ILE A 1 97 ? 12.416 -6.954 9.419 1.00 91.50 97 ILE A N 1
ATOM 703 C CA . ILE A 1 97 ? 12.446 -5.567 9.896 1.00 91.50 97 ILE A CA 1
ATOM 704 C C . ILE A 1 97 ? 13.160 -4.686 8.865 1.00 91.50 97 ILE A C 1
ATOM 706 O O . ILE A 1 97 ? 14.252 -5.006 8.406 1.00 91.50 97 ILE A O 1
ATOM 710 N N . SER A 1 98 ? 12.533 -3.567 8.526 1.00 90.62 98 SER A N 1
ATOM 711 C CA . SER A 1 98 ? 13.111 -2.471 7.747 1.00 90.62 98 SER A CA 1
ATOM 712 C C . SER A 1 98 ? 12.245 -1.225 7.938 1.00 90.62 98 SER A C 1
ATOM 714 O O . SER A 1 98 ? 11.175 -1.307 8.557 1.00 90.62 98 SER A O 1
ATOM 716 N N . ASP A 1 99 ? 12.670 -0.095 7.392 1.00 92.75 99 ASP A N 1
ATOM 717 C CA . ASP A 1 99 ? 11.909 1.145 7.493 1.00 92.75 99 ASP A CA 1
ATOM 718 C C . ASP A 1 99 ? 10.620 1.094 6.661 1.00 92.75 99 ASP A C 1
ATOM 720 O O . ASP A 1 99 ? 10.470 0.294 5.731 1.00 92.75 99 ASP A O 1
ATOM 724 N N . VAL A 1 100 ? 9.658 1.928 7.047 1.00 93.06 100 VAL A N 1
ATOM 725 C CA . VAL A 1 100 ? 8.388 2.137 6.348 1.00 93.06 100 VAL A CA 1
ATOM 726 C C . VAL A 1 100 ? 8.189 3.640 6.232 1.00 93.06 100 VAL A C 1
ATOM 728 O O . VAL A 1 100 ? 8.211 4.345 7.240 1.00 93.06 100 VAL A O 1
ATOM 731 N N . GLY A 1 101 ? 8.003 4.121 5.006 1.00 92.44 101 GLY A N 1
ATOM 732 C CA . GLY A 1 101 ? 7.709 5.521 4.721 1.00 92.44 101 GLY A CA 1
ATOM 733 C C . GLY A 1 101 ? 6.246 5.723 4.341 1.00 92.44 101 GLY A C 1
ATOM 734 O O . GLY A 1 101 ? 5.617 4.843 3.758 1.00 92.44 101 GLY A O 1
ATOM 735 N N . ILE A 1 102 ? 5.725 6.908 4.642 1.00 92.31 102 ILE A N 1
ATOM 736 C CA . ILE A 1 102 ? 4.485 7.430 4.068 1.00 92.31 102 ILE A CA 1
ATOM 737 C C . ILE A 1 102 ? 4.855 8.731 3.372 1.00 92.31 102 ILE A C 1
ATOM 739 O O . ILE A 1 102 ? 5.509 9.581 3.972 1.00 92.31 102 ILE A O 1
ATOM 743 N N . LYS A 1 103 ? 4.420 8.877 2.124 1.00 91.31 103 LYS A N 1
ATOM 744 C CA . LYS A 1 103 ? 4.512 10.121 1.364 1.00 91.31 103 LYS A CA 1
ATOM 745 C C . LYS A 1 103 ? 3.105 10.643 1.136 1.00 91.31 103 LYS A C 1
ATOM 747 O O . LYS A 1 103 ? 2.221 9.873 0.762 1.00 91.31 103 LYS A O 1
ATOM 752 N N . LEU A 1 104 ? 2.902 11.936 1.351 1.00 90.50 104 LEU A N 1
ATOM 753 C CA . LEU A 1 104 ? 1.603 12.568 1.160 1.00 90.50 104 LEU A CA 1
ATOM 754 C C . LEU A 1 104 ? 1.683 13.501 -0.037 1.00 90.50 104 LEU A C 1
ATOM 756 O O . LEU A 1 104 ? 2.475 14.440 -0.041 1.00 90.50 104 LEU A O 1
ATOM 760 N N . VAL A 1 105 ? 0.864 13.228 -1.049 1.00 90.25 105 VAL A N 1
ATOM 761 C CA . VAL A 1 105 ? 0.811 14.015 -2.282 1.00 90.25 105 VAL A CA 1
ATOM 762 C C . VAL A 1 105 ? -0.606 14.533 -2.472 1.00 90.25 105 VAL A C 1
ATOM 764 O O . VAL A 1 105 ? -1.564 13.764 -2.428 1.00 90.25 105 VAL A O 1
ATOM 767 N N . ASN A 1 106 ? -0.745 15.847 -2.637 1.00 85.81 106 ASN A N 1
ATOM 768 C CA . ASN A 1 106 ? -2.037 16.463 -2.921 1.00 85.81 106 ASN A CA 1
ATOM 769 C C . ASN A 1 106 ? -2.412 16.299 -4.407 1.00 85.81 106 ASN A C 1
ATOM 771 O O . ASN A 1 106 ? -1.573 15.963 -5.239 1.00 85.81 106 ASN A O 1
ATOM 775 N N . ALA A 1 107 ? -3.663 16.601 -4.765 1.00 84.00 107 ALA A N 1
ATOM 776 C CA . ALA A 1 107 ? -4.145 16.479 -6.146 1.00 84.00 107 ALA A CA 1
ATOM 777 C C . ALA A 1 107 ? -3.366 17.335 -7.170 1.00 84.00 107 ALA A C 1
ATOM 779 O O . ALA A 1 107 ? -3.344 17.012 -8.353 1.00 84.00 107 ALA A O 1
ATOM 780 N N . GLY A 1 108 ? -2.704 18.409 -6.725 1.00 84.56 108 GLY A N 1
ATOM 781 C CA . GLY A 1 108 ? -1.847 19.257 -7.558 1.00 84.56 108 GLY A CA 1
ATOM 782 C C . GLY A 1 108 ? -0.394 18.776 -7.677 1.00 84.56 108 GLY A C 1
ATOM 783 O O . GLY A 1 108 ? 0.426 19.504 -8.233 1.00 84.56 108 GLY A O 1
ATOM 784 N N . GLY A 1 109 ? -0.050 17.604 -7.130 1.00 81.75 109 GLY A N 1
ATOM 785 C CA . GLY A 1 109 ? 1.303 17.036 -7.151 1.00 81.75 109 GLY A CA 1
ATOM 786 C C . GLY A 1 109 ? 2.268 17.617 -6.108 1.00 81.75 109 GLY A C 1
ATOM 787 O O . GLY A 1 109 ? 3.444 17.255 -6.083 1.00 81.75 109 GLY A O 1
ATOM 788 N N . GLY A 1 110 ? 1.798 18.508 -5.232 1.00 83.31 110 GLY A N 1
ATOM 789 C CA . GLY A 1 110 ? 2.571 18.995 -4.093 1.00 83.31 110 GLY A CA 1
ATOM 790 C C . GLY A 1 110 ? 2.760 17.882 -3.065 1.00 83.31 110 GLY A C 1
ATOM 791 O O . GLY A 1 110 ? 1.782 17.253 -2.664 1.00 83.31 110 GLY A O 1
ATOM 792 N N . ALA A 1 111 ? 4.003 17.649 -2.643 1.00 80.88 111 ALA A N 1
ATOM 793 C CA . ALA A 1 111 ? 4.367 16.544 -1.760 1.00 80.88 111 ALA A CA 1
ATOM 794 C C . ALA A 1 111 ? 5.018 17.019 -0.451 1.00 80.88 111 ALA A C 1
ATOM 796 O O . ALA A 1 111 ? 5.724 18.031 -0.439 1.00 80.88 111 ALA A O 1
ATOM 797 N N . LEU A 1 112 ? 4.792 16.253 0.619 1.00 67.69 112 LEU A N 1
ATOM 798 C CA . LEU A 1 112 ? 5.490 16.306 1.908 1.00 67.69 112 LEU A CA 1
ATOM 799 C C . LEU A 1 112 ? 6.161 14.959 2.196 1.00 67.69 112 LEU A C 1
ATOM 801 O O . LEU A 1 112 ? 5.575 13.916 1.810 1.00 67.69 112 LEU A O 1
#

Foldseek 3Di:
DDPPDPAFQDDQQLAVVHAPVPFDKWKPQQVVGDGWDWDQDPDCDDPHVRRTDIDDDRHPNGDPPIDMDTQACPRRHFDDDDPVRPDDDDDDDDPDDDDDDDWDAHSVRDID

Sequence (112 aa):
MASTAIAQNAPIDFEAGGQGADWTWTVFENADNPPVEIVSNPDASGANTSATVAKITARMTGNPWCGTESMHGADIGEFALTPSNSLVKIMVYKTTISDVGIKLVNAGGGAL